Protein AF-A0A6V7UAI2-F1 (afdb_monomer)

Mean predicted aligned error: 10.33 Å

pLDDT: mean 70.67, std 8.88, range [49.19, 82.88]

Structure (mmCIF, N/CA/C/O backbone):
data_AF-A0A6V7UAI2-F1
#
_entry.id   AF-A0A6V7UAI2-F1
#
loop_
_atom_site.group_PDB
_atom_site.id
_atom_site.type_symbol
_atom_site.label_atom_id
_atom_site.label_alt_id
_atom_site.label_comp_id
_atom_site.label_asym_id
_atom_site.label_entity_id
_atom_site.label_seq_id
_atom_site.pdbx_PDB_ins_code
_atom_site.Cartn_x
_atom_site.Cartn_y
_atom_site.Cartn_z
_atom_site.occupancy
_atom_site.B_iso_or_equiv
_atom_site.auth_seq_id
_atom_site.auth_comp_id
_atom_site.auth_asym_id
_atom_site.auth_atom_id
_atom_site.pdbx_PDB_model_num
ATOM 1 N N . MET A 1 1 ? -22.858 -10.713 22.907 1.00 49.19 1 MET A N 1
ATOM 2 C CA . MET A 1 1 ? -22.375 -11.726 21.933 1.00 49.19 1 MET A CA 1
ATOM 3 C C . MET A 1 1 ? -22.442 -11.211 20.490 1.00 49.19 1 MET A C 1
ATOM 5 O O . MET A 1 1 ? -21.427 -11.269 19.810 1.00 49.19 1 MET A O 1
ATOM 9 N N . ALA A 1 2 ? -23.554 -10.593 20.059 1.00 53.22 2 ALA A N 1
ATOM 10 C CA . ALA A 1 2 ? -23.655 -9.894 18.764 1.00 53.22 2 ALA A CA 1
ATOM 11 C C . ALA A 1 2 ? -22.595 -8.783 18.570 1.00 53.22 2 ALA A C 1
ATOM 13 O O . ALA A 1 2 ? -21.979 -8.680 17.514 1.00 53.22 2 ALA A O 1
ATOM 14 N N . THR A 1 3 ? -22.296 -8.021 19.624 1.00 53.81 3 THR A N 1
ATOM 15 C CA . THR A 1 3 ? -21.281 -6.950 19.642 1.00 53.81 3 THR A CA 1
ATOM 16 C C . THR A 1 3 ? -19.843 -7.432 19.401 1.00 53.81 3 THR A C 1
ATOM 18 O O . THR A 1 3 ? -19.062 -6.736 18.757 1.00 53.81 3 THR A O 1
ATOM 21 N N . VAL A 1 4 ? -19.491 -8.647 19.839 1.00 56.38 4 VAL A N 1
ATOM 22 C CA . VAL A 1 4 ? -18.159 -9.241 19.599 1.00 56.38 4 VAL A CA 1
ATOM 23 C C . VAL A 1 4 ? -18.008 -9.653 18.134 1.00 56.38 4 VAL A C 1
ATOM 25 O O . VAL A 1 4 ? -16.941 -9.478 17.552 1.00 56.38 4 VAL A O 1
ATOM 28 N N . ASN A 1 5 ? -19.090 -10.135 17.520 1.00 61.19 5 ASN A N 1
ATOM 29 C CA . ASN A 1 5 ? -19.111 -10.536 16.116 1.00 61.19 5 ASN A CA 1
ATOM 30 C C . ASN A 1 5 ? -18.989 -9.330 15.168 1.00 61.19 5 ASN A C 1
ATOM 32 O O . ASN A 1 5 ? -18.272 -9.400 14.175 1.00 61.19 5 ASN A O 1
ATOM 36 N N . VAL A 1 6 ? -19.611 -8.195 15.513 1.00 58.97 6 VAL A N 1
ATOM 37 C CA . VAL A 1 6 ? -19.483 -6.937 14.754 1.00 58.97 6 VAL A CA 1
ATOM 38 C C . VAL A 1 6 ? -18.049 -6.403 14.799 1.00 58.97 6 VAL A C 1
ATOM 40 O O . VAL A 1 6 ? -17.487 -6.083 13.755 1.00 58.97 6 VAL A O 1
ATOM 43 N N . ALA A 1 7 ? -17.413 -6.372 15.976 1.00 57.25 7 ALA A N 1
ATOM 44 C CA . ALA A 1 7 ? -16.014 -5.955 16.088 1.00 57.25 7 ALA A CA 1
ATOM 45 C C . ALA A 1 7 ? -15.070 -6.876 15.293 1.00 57.25 7 ALA A C 1
ATOM 47 O O . ALA A 1 7 ? -14.131 -6.399 14.659 1.00 57.25 7 ALA A O 1
ATOM 48 N N . LYS A 1 8 ? -15.336 -8.190 15.285 1.00 60.91 8 LYS A N 1
ATOM 49 C CA . LYS A 1 8 ? -14.559 -9.180 14.524 1.00 60.91 8 LYS A CA 1
ATOM 50 C C . LYS A 1 8 ? -14.698 -8.969 13.009 1.00 60.91 8 LYS A C 1
ATOM 52 O O . LYS A 1 8 ? -13.678 -8.844 12.336 1.00 60.91 8 LYS A O 1
ATOM 57 N N . ASN A 1 9 ? -15.927 -8.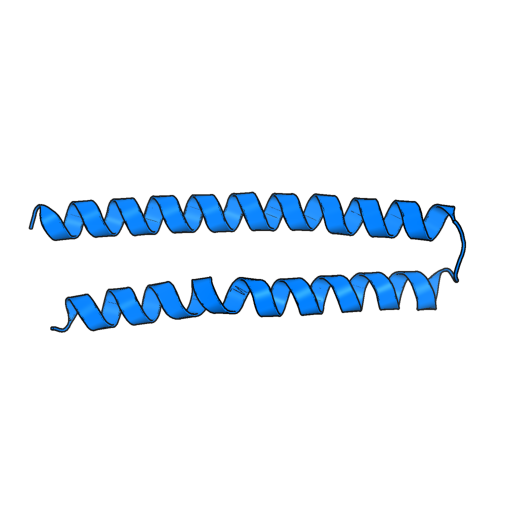782 12.521 1.00 63.50 9 ASN A N 1
ATOM 58 C CA . ASN A 1 9 ? -16.230 -8.489 11.114 1.00 63.50 9 ASN A CA 1
ATOM 59 C C . ASN A 1 9 ? -15.708 -7.122 10.644 1.00 63.50 9 ASN A C 1
ATOM 61 O O . ASN A 1 9 ? -15.423 -6.952 9.464 1.00 63.50 9 ASN A O 1
ATOM 65 N N . MET A 1 10 ? -15.568 -6.137 11.537 1.00 59.91 10 MET A N 1
ATOM 66 C CA . MET A 1 10 ? -14.955 -4.841 11.208 1.00 59.91 10 MET A CA 1
ATOM 67 C C . MET A 1 10 ? -13.417 -4.886 11.222 1.00 59.91 10 MET A C 1
ATOM 69 O O . MET A 1 10 ? -12.780 -4.126 10.498 1.00 59.91 10 MET A O 1
ATOM 73 N N . LEU A 1 11 ? -12.801 -5.772 12.014 1.00 62.72 11 LEU A N 1
ATOM 74 C CA . LEU A 1 11 ? -11.340 -5.906 12.121 1.00 62.72 11 LEU A CA 1
ATOM 75 C C . LEU A 1 11 ? -10.729 -6.826 11.056 1.00 62.72 11 LEU A C 1
ATOM 77 O O . LEU A 1 11 ? -9.589 -6.614 10.645 1.00 62.72 11 LEU A O 1
ATOM 81 N N . GLU A 1 12 ? -11.454 -7.843 10.599 1.00 67.25 12 GLU A N 1
ATOM 82 C CA . GLU A 1 12 ? -11.026 -8.728 9.506 1.00 67.25 12 GLU A CA 1
ATOM 83 C C . GLU A 1 12 ? -10.654 -7.997 8.201 1.00 67.25 12 GLU A C 1
ATOM 85 O O . GLU A 1 12 ? -9.561 -8.256 7.683 1.00 67.25 12 GLU A O 1
ATOM 90 N N . PRO A 1 13 ? -11.449 -7.038 7.684 1.00 63.56 13 PRO A N 1
ATOM 91 C CA . PRO A 1 13 ? -11.069 -6.285 6.492 1.00 63.56 13 PRO A CA 1
ATOM 92 C C . PRO A 1 13 ? -9.809 -5.436 6.716 1.00 63.56 13 PRO A C 1
ATOM 94 O O . PRO A 1 13 ? -8.948 -5.393 5.835 1.00 63.56 13 PRO A O 1
ATOM 97 N N . VAL A 1 14 ? -9.625 -4.864 7.913 1.00 63.75 14 VAL A N 1
ATOM 98 C CA . VAL A 1 14 ? -8.411 -4.108 8.284 1.00 63.75 14 VAL A CA 1
ATOM 99 C C . VAL A 1 14 ? -7.170 -5.009 8.320 1.00 63.75 14 VAL A C 1
ATOM 101 O O . VAL A 1 14 ? -6.100 -4.603 7.876 1.00 63.75 14 VAL A O 1
ATOM 104 N N . LYS A 1 15 ? -7.305 -6.265 8.761 1.00 65.69 15 LYS A N 1
ATOM 105 C CA . LYS A 1 15 ? -6.207 -7.251 8.744 1.00 65.69 15 LYS A CA 1
ATOM 106 C C . LYS A 1 15 ? -5.845 -7.742 7.341 1.00 65.69 15 LYS A C 1
ATOM 108 O O . LYS A 1 15 ? -4.728 -8.204 7.133 1.00 65.69 15 LYS A O 1
ATOM 113 N N . SER A 1 16 ? -6.774 -7.664 6.387 1.00 68.19 16 SER A N 1
ATOM 114 C CA . SER A 1 16 ? -6.566 -8.111 4.999 1.00 68.19 16 SER A CA 1
ATOM 115 C C . SER A 1 16 ? -5.925 -7.047 4.093 1.00 68.19 16 SER A C 1
ATOM 117 O O . SER A 1 16 ? -5.278 -7.374 3.098 1.00 68.19 16 SER A O 1
ATOM 119 N N . LEU A 1 17 ? -6.053 -5.774 4.469 1.00 69.94 17 LEU A N 1
ATOM 120 C CA . LEU A 1 17 ? -5.519 -4.586 3.794 1.00 69.94 17 LEU A CA 1
ATOM 121 C C . LEU A 1 17 ? -3.999 -4.634 3.482 1.00 69.94 17 LEU A C 1
ATOM 123 O O . LEU A 1 17 ? -3.632 -4.298 2.352 1.00 69.94 17 LEU A O 1
ATOM 127 N N . PRO A 1 18 ? -3.116 -5.127 4.379 1.00 72.31 18 PRO A N 1
ATOM 128 C CA . PRO A 1 18 ? -1.693 -5.327 4.084 1.00 72.31 18 PRO A CA 1
ATOM 129 C C . PRO A 1 18 ? -1.442 -6.232 2.868 1.00 72.31 18 PRO A C 1
ATOM 131 O O . PRO A 1 18 ? -0.582 -5.947 2.038 1.00 72.31 18 PRO A O 1
ATOM 134 N N . LYS A 1 19 ? -2.236 -7.300 2.709 1.00 78.19 19 LYS A N 1
ATOM 135 C CA . LYS A 1 19 ? -2.079 -8.273 1.616 1.00 78.19 19 LYS A CA 1
ATOM 136 C C . LYS A 1 19 ? -2.394 -7.655 0.251 1.00 78.19 19 LYS A C 1
ATOM 138 O O . LYS A 1 19 ? -1.714 -7.943 -0.735 1.00 78.19 19 LYS A O 1
ATOM 143 N N . TYR A 1 20 ? -3.413 -6.796 0.186 1.00 75.38 20 TYR A N 1
ATOM 144 C CA . TYR A 1 20 ? -3.729 -6.031 -1.025 1.00 75.38 20 TYR A CA 1
ATOM 145 C C . TYR A 1 20 ? -2.633 -5.017 -1.348 1.00 75.38 20 TYR A C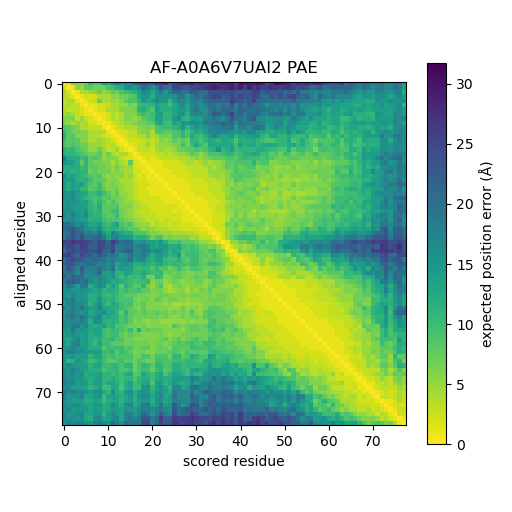 1
ATOM 147 O O . TYR A 1 20 ? -2.270 -4.853 -2.514 1.00 75.38 20 TYR A O 1
ATOM 155 N N . PHE A 1 21 ? -2.067 -4.389 -0.318 1.00 74.88 21 PHE A N 1
ATOM 156 C CA . PHE A 1 21 ? -0.993 -3.420 -0.467 1.00 74.88 21 PHE A CA 1
ATOM 157 C C . PHE A 1 21 ? 0.302 -4.046 -1.012 1.00 74.88 21 PHE A C 1
ATOM 159 O O . PHE A 1 21 ? 0.909 -3.511 -1.940 1.00 74.88 21 PHE A O 1
ATOM 166 N N . ASP A 1 22 ? 0.681 -5.231 -0.531 1.00 78.88 22 ASP A N 1
ATOM 167 C CA . ASP A 1 22 ? 1.832 -5.970 -1.063 1.00 78.88 22 ASP A CA 1
ATOM 168 C C . ASP A 1 22 ? 1.635 -6.399 -2.522 1.00 78.88 22 ASP A C 1
ATOM 170 O O . ASP A 1 22 ? 2.560 -6.313 -3.336 1.00 78.88 22 ASP A O 1
ATOM 174 N N . LYS A 1 23 ? 0.416 -6.818 -2.886 1.00 82.12 23 LYS A N 1
ATOM 175 C CA . LYS A 1 23 ? 0.074 -7.132 -4.281 1.00 82.12 23 LYS A CA 1
ATOM 176 C C . LYS A 1 23 ? 0.175 -5.889 -5.170 1.00 82.12 23 LYS A C 1
ATOM 178 O O . LYS A 1 23 ? 0.722 -5.971 -6.268 1.00 82.12 23 LYS A O 1
ATOM 183 N N . PHE A 1 24 ? -0.294 -4.741 -4.685 1.00 80.56 24 PHE A N 1
ATOM 184 C CA . PHE A 1 24 ? -0.170 -3.463 -5.384 1.00 80.56 24 PHE A CA 1
ATOM 185 C C . PHE A 1 24 ? 1.296 -3.080 -5.625 1.00 80.56 24 PHE A C 1
ATOM 187 O O . PHE A 1 24 ? 1.653 -2.788 -6.764 1.00 80.56 24 PHE A O 1
ATOM 194 N N . LYS A 1 25 ? 2.171 -3.167 -4.610 1.00 77.50 25 LYS A N 1
ATOM 195 C CA . LYS A 1 25 ? 3.612 -2.890 -4.776 1.00 77.50 25 LYS A CA 1
ATOM 196 C C . LYS A 1 25 ? 4.244 -3.745 -5.870 1.00 77.50 25 LYS A C 1
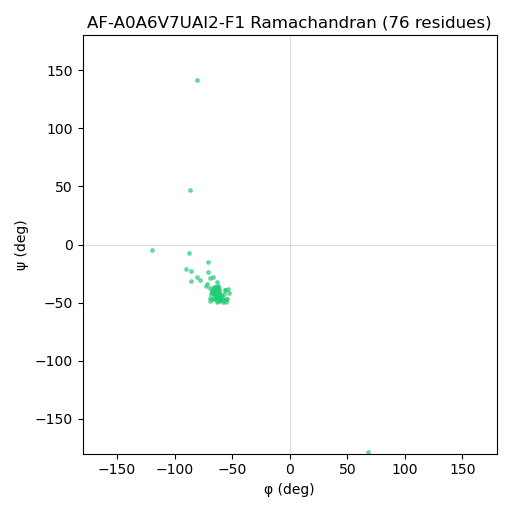ATOM 198 O O . LYS A 1 25 ? 4.966 -3.219 -6.712 1.00 77.50 25 LYS A O 1
ATOM 203 N N . LYS A 1 26 ? 3.960 -5.053 -5.870 1.00 81.25 26 LYS A N 1
ATOM 204 C CA . LYS A 1 26 ? 4.467 -5.981 -6.892 1.00 81.25 26 LYS A CA 1
ATOM 205 C C . LYS A 1 26 ? 3.987 -5.599 -8.290 1.00 81.25 26 LYS A C 1
ATOM 207 O O . LYS A 1 26 ? 4.799 -5.569 -9.207 1.00 81.25 26 LYS A O 1
ATOM 212 N N . ASN A 1 27 ? 2.709 -5.250 -8.440 1.00 82.06 27 ASN A N 1
ATOM 213 C CA . ASN A 1 27 ? 2.151 -4.826 -9.724 1.00 82.06 27 ASN A CA 1
ATOM 214 C C . ASN A 1 27 ? 2.758 -3.508 -10.222 1.00 82.06 27 ASN A C 1
ATOM 216 O O . ASN A 1 27 ? 3.056 -3.396 -11.405 1.00 82.06 27 ASN A O 1
ATOM 220 N N . VAL A 1 28 ? 2.966 -2.529 -9.336 1.00 79.50 28 VAL A N 1
ATOM 221 C CA . VAL A 1 28 ? 3.609 -1.252 -9.685 1.00 79.50 28 VAL A CA 1
ATOM 222 C C . VAL A 1 28 ? 5.050 -1.478 -10.131 1.00 79.50 28 VAL A C 1
ATOM 224 O O . VAL A 1 28 ? 5.440 -0.978 -11.183 1.00 79.50 28 VAL A O 1
ATOM 227 N N . PHE A 1 29 ? 5.825 -2.265 -9.378 1.00 75.94 29 PHE A N 1
ATOM 228 C CA . PHE A 1 29 ? 7.187 -2.619 -9.775 1.00 75.94 29 PHE A CA 1
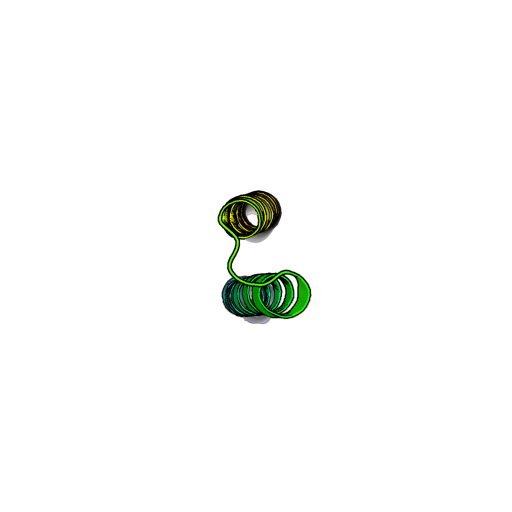ATOM 229 C C . PHE A 1 29 ? 7.209 -3.322 -11.128 1.00 75.94 29 PHE A C 1
ATOM 231 O O . PHE A 1 29 ? 7.956 -2.911 -12.008 1.00 75.94 29 PHE A O 1
ATOM 238 N N . TYR A 1 30 ? 6.359 -4.334 -11.307 1.00 80.69 30 TYR A N 1
ATOM 239 C CA . TYR A 1 30 ? 6.285 -5.085 -12.554 1.00 80.69 30 TYR A CA 1
ATOM 240 C C . TYR A 1 30 ? 5.922 -4.185 -13.738 1.00 80.69 30 TYR A C 1
ATOM 242 O O . TYR A 1 30 ? 6.620 -4.206 -14.741 1.00 80.69 30 TYR A O 1
ATOM 250 N N . TYR A 1 31 ? 4.895 -3.340 -13.604 1.00 82.00 31 TYR A N 1
ATOM 251 C CA . TYR A 1 31 ? 4.479 -2.413 -14.657 1.00 82.00 31 TYR A CA 1
ATOM 252 C C . TYR A 1 31 ? 5.589 -1.427 -15.038 1.00 82.00 31 TYR A C 1
ATOM 254 O O . TYR A 1 31 ? 5.820 -1.187 -16.219 1.00 82.00 31 TYR A O 1
ATOM 262 N N . ILE A 1 32 ? 6.295 -0.864 -14.053 1.00 76.94 32 ILE A N 1
ATOM 263 C CA . ILE A 1 32 ? 7.380 0.089 -14.315 1.00 76.94 32 ILE A CA 1
ATOM 264 C C . ILE A 1 32 ? 8.569 -0.613 -14.981 1.00 76.94 32 ILE A C 1
ATOM 266 O O . ILE A 1 32 ? 9.122 -0.082 -15.946 1.00 76.94 32 ILE A O 1
ATOM 270 N N . SER A 1 33 ? 8.933 -1.807 -14.505 1.00 73.62 33 SER A N 1
ATOM 271 C CA . SER A 1 33 ? 9.985 -2.629 -15.109 1.00 73.62 33 SER A CA 1
ATOM 272 C C . SER A 1 33 ? 9.639 -3.060 -16.537 1.00 73.62 33 SER A C 1
ATOM 274 O O . SER A 1 33 ? 10.504 -2.988 -17.404 1.00 73.62 33 SER A O 1
ATOM 276 N N . ASP A 1 34 ? 8.388 -3.449 -16.795 1.00 80.06 34 ASP A N 1
ATOM 277 C CA . ASP A 1 34 ? 7.892 -3.887 -18.106 1.00 80.06 34 ASP A CA 1
ATOM 278 C C . ASP A 1 34 ? 7.815 -2.728 -19.113 1.00 80.06 34 ASP A C 1
ATOM 280 O O . ASP A 1 34 ? 8.344 -2.815 -20.219 1.00 80.06 34 ASP A O 1
ATOM 284 N N . LYS A 1 35 ? 7.217 -1.594 -18.724 1.00 76.25 35 LYS A N 1
ATOM 285 C CA . LYS A 1 35 ? 6.974 -0.464 -19.636 1.00 76.25 35 LYS A CA 1
ATOM 286 C C . LYS A 1 35 ? 8.191 0.400 -19.912 1.00 76.25 35 LYS A C 1
ATOM 288 O O . LYS A 1 35 ? 8.270 1.007 -20.979 1.00 76.25 35 LYS A O 1
ATOM 293 N N . HIS A 1 36 ? 9.108 0.513 -18.957 1.00 73.88 36 HIS A N 1
ATOM 294 C CA . HIS A 1 36 ? 10.210 1.470 -19.052 1.00 73.88 36 HIS A CA 1
ATOM 295 C C . HIS A 1 36 ? 11.598 0.814 -19.023 1.00 73.88 36 HIS A C 1
ATOM 297 O O . HIS A 1 36 ? 12.604 1.508 -19.223 1.00 73.88 36 HIS A O 1
ATOM 303 N N . GLY A 1 37 ? 11.668 -0.506 -18.819 1.00 69.12 37 GLY A N 1
ATOM 304 C CA . GLY A 1 37 ? 12.916 -1.240 -18.647 1.00 69.12 37 GLY A CA 1
ATOM 305 C C . GLY A 1 37 ? 13.637 -0.882 -17.345 1.00 69.12 37 GLY A C 1
ATOM 306 O O . GLY A 1 37 ? 13.200 -0.047 -16.546 1.00 69.12 37 GLY A O 1
ATOM 307 N N . ASP A 1 38 ? 14.798 -1.493 -17.136 1.00 66.56 38 ASP A N 1
ATOM 308 C CA . ASP A 1 38 ? 15.523 -1.452 -15.865 1.00 66.56 38 ASP A CA 1
ATOM 309 C C . ASP A 1 38 ? 16.457 -0.231 -15.714 1.00 66.56 38 ASP A C 1
ATOM 311 O O . ASP A 1 38 ? 17.631 -0.342 -15.359 1.00 66.56 38 ASP A O 1
ATOM 315 N N . ARG A 1 39 ? 15.962 0.972 -16.034 1.00 71.06 39 ARG A N 1
ATOM 316 C CA . ARG A 1 39 ? 16.753 2.206 -15.884 1.00 71.06 39 ARG A CA 1
ATOM 317 C C . ARG A 1 39 ? 16.745 2.678 -14.430 1.00 71.06 39 ARG A C 1
ATOM 319 O O . ARG A 1 39 ? 15.705 2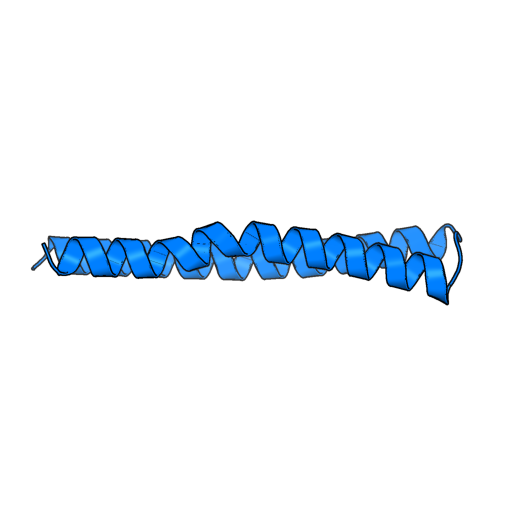.688 -13.775 1.00 71.06 39 ARG A O 1
ATOM 326 N N . TRP A 1 40 ? 17.883 3.179 -13.950 1.00 62.28 40 TRP A N 1
ATOM 327 C CA . TRP A 1 40 ? 18.046 3.709 -12.587 1.00 62.28 40 TRP A CA 1
ATOM 328 C C . TRP A 1 40 ? 17.011 4.796 -12.222 1.00 62.28 40 TRP A C 1
ATOM 330 O O . TRP A 1 40 ? 16.447 4.776 -11.129 1.00 62.28 40 TRP A O 1
ATOM 340 N N . ALA A 1 41 ? 16.666 5.678 -13.169 1.00 62.03 41 ALA A N 1
ATOM 341 C CA . ALA A 1 41 ? 15.608 6.678 -12.991 1.00 62.03 41 ALA A CA 1
ATOM 342 C C . ALA A 1 41 ? 14.216 6.051 -12.754 1.00 62.03 41 ALA A C 1
ATOM 344 O O . ALA A 1 41 ? 13.454 6.541 -11.923 1.00 62.03 41 ALA A O 1
ATOM 345 N N . ASN A 1 42 ? 13.909 4.923 -13.405 1.00 69.94 42 ASN A N 1
ATOM 346 C CA . ASN A 1 42 ? 12.642 4.207 -13.228 1.00 69.94 42 ASN A CA 1
ATOM 347 C C . ASN A 1 42 ? 12.579 3.506 -11.871 1.00 69.94 42 ASN A C 1
ATOM 349 O O . ASN A 1 42 ? 11.515 3.447 -11.263 1.00 69.94 42 ASN A O 1
ATOM 353 N N . ARG A 1 43 ? 13.719 3.017 -11.362 1.00 70.69 43 ARG A N 1
ATOM 354 C CA . ARG A 1 43 ? 13.799 2.455 -10.006 1.00 70.69 43 ARG A CA 1
ATOM 355 C C . ARG A 1 43 ? 13.530 3.524 -8.947 1.00 70.69 43 ARG A C 1
ATOM 357 O O . ARG A 1 43 ? 12.765 3.262 -8.023 1.00 70.69 43 ARG A O 1
ATOM 364 N N . ASN A 1 44 ? 14.084 4.728 -9.109 1.00 78.12 44 ASN A N 1
ATOM 365 C CA . ASN A 1 44 ? 13.784 5.860 -8.223 1.00 78.12 44 ASN A CA 1
ATOM 366 C C . ASN A 1 44 ? 12.315 6.300 -8.323 1.00 78.12 44 ASN A C 1
ATOM 368 O O . ASN A 1 44 ? 11.680 6.548 -7.300 1.00 78.12 44 ASN A O 1
ATOM 372 N N . MET A 1 45 ? 11.740 6.323 -9.529 1.00 70.50 45 MET A N 1
ATOM 373 C CA . MET A 1 45 ? 10.321 6.632 -9.732 1.00 70.50 45 MET A CA 1
ATOM 374 C C . MET A 1 45 ? 9.394 5.558 -9.127 1.00 70.50 45 MET A C 1
ATOM 376 O O . MET A 1 45 ? 8.404 5.900 -8.483 1.00 70.50 45 MET A O 1
ATOM 380 N N . ALA A 1 46 ? 9.739 4.269 -9.239 1.00 80.38 46 ALA A N 1
ATOM 381 C CA . ALA A 1 46 ? 9.020 3.169 -8.589 1.00 80.38 46 ALA A CA 1
ATOM 382 C C . ALA A 1 46 ? 9.086 3.262 -7.060 1.00 80.38 46 ALA A C 1
ATOM 384 O O . ALA A 1 46 ? 8.060 3.131 -6.390 1.00 80.38 46 ALA A O 1
ATOM 385 N N . TRP A 1 47 ? 10.269 3.546 -6.509 1.00 79.88 47 TRP A N 1
ATOM 386 C CA . TRP A 1 47 ? 10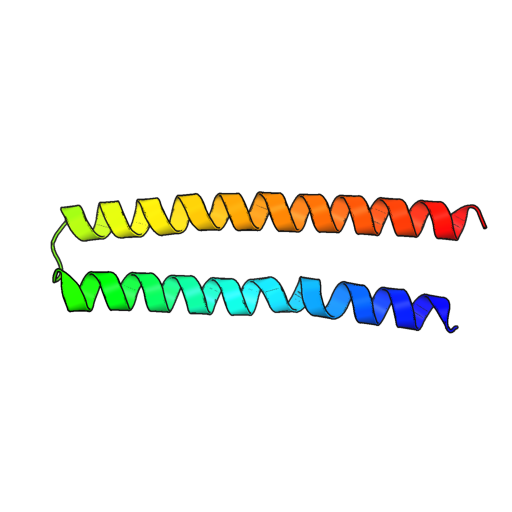.446 3.791 -5.078 1.00 79.88 47 TRP A CA 1
ATOM 387 C C . TRP A 1 47 ? 9.610 4.972 -4.588 1.00 79.88 47 TRP A C 1
ATOM 389 O O . TRP A 1 47 ? 8.955 4.847 -3.555 1.00 79.88 47 TRP A O 1
ATOM 399 N N . PHE A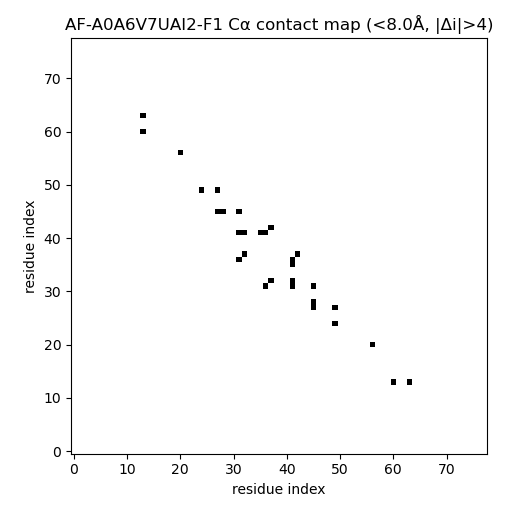 1 48 ? 9.570 6.081 -5.336 1.00 80.19 48 PHE A N 1
ATOM 400 C CA . PHE A 1 48 ? 8.746 7.242 -4.996 1.00 80.19 48 PHE A CA 1
ATOM 401 C C . PHE A 1 48 ? 7.256 6.885 -4.961 1.00 80.19 48 PHE A C 1
ATOM 403 O O . PHE A 1 48 ? 6.591 7.140 -3.960 1.00 80.19 48 PHE A O 1
ATOM 410 N N . ILE A 1 49 ? 6.745 6.208 -5.997 1.00 80.31 49 ILE A N 1
ATOM 411 C CA . ILE A 1 49 ? 5.344 5.760 -6.051 1.00 80.31 49 ILE A CA 1
ATOM 412 C C . ILE A 1 49 ? 5.031 4.844 -4.861 1.00 80.31 49 ILE A C 1
ATOM 414 O O . ILE A 1 49 ? 4.037 5.038 -4.162 1.00 80.31 49 ILE A O 1
ATOM 418 N N . ILE A 1 50 ? 5.894 3.873 -4.572 1.00 80.94 50 ILE A N 1
ATOM 419 C CA . ILE A 1 50 ? 5.696 2.945 -3.454 1.00 80.94 50 ILE A CA 1
ATOM 420 C C . ILE A 1 50 ? 5.732 3.668 -2.109 1.00 80.94 50 ILE A C 1
ATOM 422 O O . ILE A 1 50 ? 4.916 3.358 -1.239 1.00 80.94 50 ILE A O 1
ATOM 426 N N . ALA A 1 51 ? 6.630 4.636 -1.933 1.00 81.62 51 ALA A N 1
ATOM 427 C CA . ALA A 1 51 ? 6.710 5.447 -0.727 1.00 81.62 51 ALA A CA 1
ATOM 428 C C . ALA A 1 51 ? 5.428 6.268 -0.530 1.00 81.62 51 ALA A C 1
ATOM 430 O O . ALA A 1 51 ? 4.810 6.178 0.529 1.00 81.62 51 ALA A O 1
ATOM 431 N N . THR A 1 52 ? 4.961 6.983 -1.560 1.00 82.88 52 THR A N 1
ATOM 432 C CA . THR A 1 52 ? 3.714 7.763 -1.505 1.00 82.88 52 THR A CA 1
ATOM 433 C C . THR A 1 52 ? 2.522 6.886 -1.132 1.00 82.88 52 THR A C 1
ATOM 435 O O . THR A 1 52 ? 1.772 7.213 -0.212 1.00 82.88 52 THR A O 1
ATOM 438 N N . TRP A 1 53 ? 2.368 5.735 -1.786 1.00 76.06 53 TRP A N 1
ATOM 439 C CA . TRP A 1 53 ? 1.262 4.821 -1.508 1.00 76.06 53 TRP A CA 1
ATOM 440 C C . TRP A 1 53 ? 1.376 4.142 -0.137 1.00 76.06 53 TRP A C 1
ATOM 442 O O . TRP A 1 53 ? 0.354 3.867 0.490 1.00 76.06 53 TRP A O 1
ATOM 452 N N . THR A 1 54 ? 2.594 3.937 0.375 1.00 81.06 54 THR A N 1
ATOM 453 C CA . THR A 1 54 ? 2.819 3.431 1.743 1.00 81.06 54 THR A CA 1
ATOM 454 C C . THR A 1 54 ? 2.378 4.461 2.774 1.00 81.06 54 THR A C 1
ATOM 456 O O . THR A 1 54 ? 1.712 4.107 3.745 1.00 81.06 54 THR A O 1
ATOM 459 N N . THR A 1 55 ? 2.664 5.739 2.536 1.00 81.62 55 THR A N 1
ATOM 460 C CA . THR A 1 55 ? 2.193 6.835 3.387 1.00 81.62 55 THR A CA 1
ATOM 461 C C . THR A 1 55 ? 0.670 6.942 3.373 1.00 81.62 55 THR A C 1
ATOM 463 O O . THR A 1 55 ? 0.057 7.044 4.43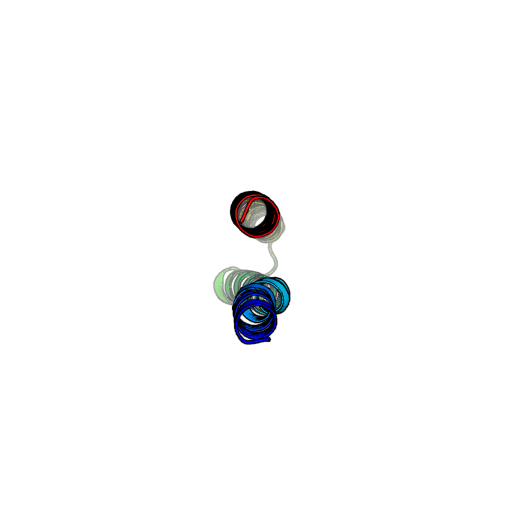4 1.00 81.62 55 THR A O 1
ATOM 466 N N . VAL A 1 56 ? 0.031 6.854 2.200 1.00 78.00 56 VAL A N 1
ATOM 467 C CA . VAL A 1 56 ? -1.440 6.849 2.094 1.00 78.00 56 VAL A CA 1
ATOM 468 C C . VAL A 1 56 ? -2.035 5.673 2.868 1.00 78.00 56 VAL A C 1
ATOM 470 O O . VAL A 1 56 ? -2.951 5.871 3.666 1.00 78.00 56 VAL A O 1
ATOM 473 N N . TYR A 1 57 ? -1.481 4.470 2.693 1.00 78.25 57 TYR A N 1
ATOM 474 C CA . TYR A 1 57 ? -1.887 3.288 3.450 1.00 78.25 57 TYR A CA 1
ATOM 475 C C . TYR A 1 57 ? -1.781 3.520 4.961 1.00 78.25 57 TYR A C 1
ATOM 477 O O . TYR A 1 57 ? -2.751 3.291 5.679 1.00 78.25 57 TYR A O 1
ATOM 485 N N . PHE A 1 58 ? -0.645 4.034 5.433 1.00 77.88 58 PHE A N 1
ATOM 486 C CA . PHE A 1 58 ? -0.414 4.302 6.850 1.00 77.88 58 PHE A CA 1
ATOM 487 C C . PHE A 1 58 ? -1.406 5.327 7.418 1.00 77.88 58 PHE A C 1
ATOM 489 O O . PHE A 1 58 ? -1.938 5.161 8.514 1.00 77.88 58 PHE A O 1
ATOM 496 N N . VAL A 1 59 ? -1.725 6.382 6.666 1.00 77.56 59 VAL A N 1
ATOM 497 C CA . VAL A 1 59 ? -2.721 7.381 7.086 1.00 77.56 59 VAL A CA 1
ATOM 498 C C . VAL A 1 59 ? -4.122 6.771 7.160 1.00 77.56 59 VAL A C 1
ATOM 500 O O . VAL A 1 59 ? -4.876 7.060 8.091 1.00 77.56 59 VAL A O 1
ATOM 503 N N . VAL A 1 60 ? -4.489 5.919 6.204 1.00 74.81 60 VAL A N 1
ATOM 504 C CA . VAL A 1 60 ? -5.793 5.248 6.198 1.00 74.81 60 VAL A CA 1
ATOM 505 C C . VAL A 1 60 ? -5.886 4.228 7.332 1.00 74.81 60 VAL A C 1
ATOM 507 O O . VAL A 1 60 ? -6.871 4.249 8.068 1.00 74.81 60 VAL A O 1
ATOM 510 N N . SER A 1 61 ? -4.862 3.394 7.536 1.00 71.19 61 SER A N 1
ATOM 511 C CA . SER A 1 61 ? -4.841 2.393 8.606 1.00 71.19 61 SER A CA 1
ATOM 512 C C . SER A 1 61 ? -4.895 3.052 9.983 1.00 71.19 61 SER A C 1
ATOM 514 O O . SER A 1 61 ? -5.735 2.684 10.797 1.00 71.19 61 SER A O 1
ATOM 516 N N . THR A 1 62 ? -4.105 4.104 10.218 1.00 75.75 62 THR A N 1
ATOM 517 C CA . THR A 1 62 ? -4.119 4.844 11.492 1.00 75.75 62 THR A CA 1
ATOM 518 C C . THR A 1 62 ? -5.444 5.566 11.736 1.00 75.75 62 THR A C 1
ATOM 520 O O . THR A 1 62 ? -5.924 5.604 12.871 1.00 75.75 62 THR A O 1
ATOM 523 N N . LYS A 1 63 ? -6.089 6.117 10.697 1.00 75.62 63 LYS A N 1
ATOM 524 C CA . LYS A 1 63 ? -7.448 6.674 10.819 1.00 75.62 63 LYS A CA 1
ATOM 525 C C . LYS A 1 63 ? -8.478 5.586 11.133 1.00 75.62 63 LYS A C 1
ATOM 527 O O . LYS A 1 63 ? -9.331 5.806 11.992 1.00 75.62 63 LYS A O 1
ATOM 532 N N . MET A 1 64 ? -8.402 4.422 10.485 1.00 70.12 64 MET A N 1
ATOM 533 C CA . MET A 1 64 ? -9.296 3.293 10.770 1.00 70.12 64 MET A CA 1
ATOM 534 C C . MET A 1 64 ? -9.091 2.743 12.186 1.00 70.12 64 MET A C 1
ATOM 536 O O . MET A 1 64 ? -10.073 2.515 12.886 1.00 70.12 64 MET A O 1
ATOM 540 N N . GLU A 1 65 ? -7.848 2.613 12.651 1.00 70.69 65 GLU A N 1
ATOM 541 C CA . GLU A 1 65 ? -7.527 2.189 14.019 1.00 70.69 65 GLU A CA 1
ATOM 542 C C . GLU A 1 65 ? -8.053 3.175 15.063 1.00 70.69 65 GLU A C 1
ATOM 544 O O . GLU A 1 65 ? -8.681 2.761 16.037 1.00 70.69 65 GLU A O 1
ATOM 549 N N . LYS A 1 66 ? -7.879 4.486 14.845 1.00 74.00 66 LYS A N 1
ATOM 550 C CA . LYS A 1 66 ? -8.438 5.523 15.729 1.00 74.00 66 LYS A CA 1
ATOM 551 C C . LYS A 1 66 ? -9.964 5.470 15.780 1.00 74.00 66 LYS A C 1
ATOM 553 O O . LYS A 1 66 ? -10.538 5.606 16.860 1.00 74.00 66 LYS A O 1
ATOM 558 N N . ASN A 1 67 ? -10.623 5.233 14.646 1.00 64.56 67 ASN A N 1
ATOM 559 C CA . ASN A 1 67 ? -12.075 5.067 14.601 1.00 64.56 67 ASN A CA 1
ATOM 560 C C . ASN A 1 67 ? -12.530 3.779 15.300 1.00 64.56 67 ASN A C 1
ATOM 562 O O . ASN A 1 67 ? -13.496 3.818 16.056 1.00 64.56 67 ASN A O 1
ATOM 566 N N . ALA A 1 68 ? -11.810 2.668 15.131 1.00 66.88 68 ALA A N 1
ATOM 567 C CA . ALA A 1 68 ? -12.094 1.412 15.820 1.00 66.88 68 ALA A CA 1
ATOM 568 C C . ALA A 1 68 ? -11.904 1.529 17.345 1.00 66.88 68 ALA A C 1
ATOM 570 O O . ALA A 1 68 ? -12.736 1.044 18.113 1.00 66.88 68 ALA A O 1
ATOM 571 N N . LEU A 1 69 ? -10.853 2.224 17.797 1.00 69.00 69 LEU A N 1
ATOM 572 C CA . LEU A 1 69 ? -10.625 2.559 19.207 1.00 69.00 69 LEU A CA 1
ATOM 573 C C . LEU A 1 69 ? -11.751 3.430 19.764 1.00 69.00 69 LEU A C 1
ATOM 575 O O . LEU A 1 69 ? -12.264 3.144 20.844 1.00 69.00 69 LEU A O 1
ATOM 579 N N . ARG A 1 70 ? -12.176 4.454 19.017 1.00 68.62 70 ARG A N 1
ATOM 580 C CA . ARG A 1 70 ? -13.281 5.330 19.417 1.00 68.62 70 ARG A CA 1
ATOM 581 C C . ARG A 1 70 ? -14.595 4.557 19.529 1.00 68.62 70 ARG A C 1
ATOM 583 O O . ARG A 1 70 ? -15.290 4.709 20.528 1.00 68.62 70 ARG A O 1
ATOM 590 N N . LEU A 1 71 ? -14.888 3.668 18.577 1.00 67.62 71 LEU A N 1
ATOM 591 C CA . LEU A 1 71 ? -16.034 2.756 18.649 1.00 67.62 71 LEU A CA 1
ATOM 592 C C . LEU A 1 71 ? -15.957 1.858 19.895 1.00 67.62 71 LEU A C 1
ATOM 594 O O . LEU A 1 71 ? -16.937 1.730 20.620 1.00 67.62 71 LEU A O 1
ATOM 598 N N . LYS A 1 72 ? -14.783 1.280 20.189 1.00 61.75 72 LYS A N 1
ATOM 599 C CA . LYS A 1 72 ? -14.563 0.424 21.368 1.00 61.75 72 LYS A CA 1
ATOM 600 C C 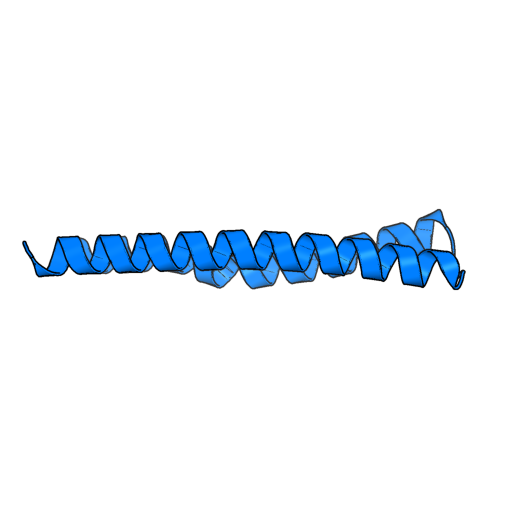. LYS A 1 72 ? -14.773 1.172 22.691 1.00 61.75 72 LYS A C 1
ATOM 602 O O . LYS A 1 72 ? -15.274 0.576 23.638 1.00 61.75 72 LYS A O 1
ATOM 607 N N . VAL A 1 73 ? -14.405 2.454 22.760 1.00 68.19 73 VAL A N 1
ATOM 608 C CA . VAL A 1 73 ? -14.668 3.314 23.928 1.00 68.19 73 VAL A CA 1
ATOM 609 C C . VAL A 1 73 ? -16.166 3.585 24.084 1.00 68.19 73 VAL A C 1
ATOM 611 O O . VAL A 1 73 ? -16.684 3.395 25.180 1.00 68.19 73 VAL A O 1
ATOM 614 N N . TYR A 1 74 ? -16.873 3.942 23.004 1.00 58.12 74 TYR A N 1
ATOM 615 C CA . TYR A 1 74 ? -18.332 4.119 23.040 1.00 58.12 74 TYR A CA 1
ATOM 616 C C . TYR A 1 74 ? -19.055 2.853 23.522 1.00 58.12 74 TYR A C 1
ATOM 618 O O . TYR A 1 74 ? -19.927 2.944 24.375 1.00 58.12 74 TYR A O 1
ATOM 626 N N . PHE A 1 75 ? -18.635 1.673 23.058 1.00 55.03 75 PHE A N 1
ATOM 627 C CA . PHE A 1 75 ? -19.194 0.387 23.495 1.00 55.03 75 PHE A CA 1
ATOM 628 C C . PHE A 1 75 ? -18.835 -0.025 24.931 1.00 55.03 75 PHE A C 1
ATOM 630 O O . PHE A 1 75 ? -19.436 -0.959 25.439 1.00 55.03 75 PHE A O 1
ATOM 637 N N . LYS A 1 76 ? -17.835 0.597 25.571 1.00 59.19 76 LYS A N 1
ATOM 638 C CA . LYS A 1 76 ? -17.479 0.335 26.979 1.00 59.19 76 LYS A CA 1
ATOM 639 C C . LYS A 1 76 ? -18.239 1.249 27.950 1.00 59.19 76 LYS A C 1
ATOM 641 O O . LYS A 1 76 ? -18.313 0.945 29.135 1.00 59.19 76 LYS A O 1
ATOM 646 N N . LEU A 1 77 ? -18.740 2.377 27.449 1.00 56.97 77 LEU A N 1
ATOM 647 C CA . LEU A 1 77 ? -19.553 3.348 28.187 1.00 56.97 77 LEU A CA 1
ATOM 648 C C . LEU A 1 77 ? -21.057 3.021 28.156 1.00 56.97 77 LEU A C 1
ATOM 650 O O . LEU A 1 77 ? -21.821 3.692 28.844 1.00 56.97 77 LEU A O 1
ATOM 654 N N . TRP A 1 78 ? -21.460 2.025 27.365 1.00 49.41 78 TRP A N 1
ATOM 655 C CA . TRP A 1 78 ? -22.826 1.520 27.230 1.00 49.41 78 TRP A CA 1
ATOM 656 C C . TRP A 1 78 ? -22.906 0.112 27.819 1.00 49.41 78 TRP A C 1
ATOM 658 O O . TRP A 1 78 ? -23.882 -0.166 28.544 1.00 49.41 78 TRP A O 1
#

Radius of gyration: 18.06 Å; Cα contacts (8 Å, |Δi|>4): 15; chains: 1; bounding box: 42×20×48 Å

Foldseek 3Di:
DVVVVVLVVLVVVLVCLVVVLVVVLVVLVVCLCVVPNDDPVSVVVSVVVNVVVVVVNVVVSVVSVVVSVVVVVVVVVD

Organism: Meloidogyne enterolobii (NCBI:txid390850)

Sequence (78 aa):
MATVNVAKNMLEPVKSLPKYFDKFKKNVFYYISDKHGDRWANRNMAWFIIATWTTVYFVVSTKMEKNALRLKVYFKLW

Nearest PDB structures (foldseek):
  9jz0-assembly1_1  TM=6.163E-01  e=4.698E+00  Escherichia phage T7

Solvent-accessible surface area (backbone atoms only — not comparable to full-atom values): 4389 Å² total; per-residue (Å²): 112,71,68,59,52,52,54,48,66,62,46,51,60,63,69,46,48,61,61,53,50,54,52,49,51,52,49,52,48,49,50,48,43,69,75,68,38,94,43,73,70,52,54,52,52,45,50,50,53,49,50,55,52,49,51,53,49,50,54,51,51,53,50,50,50,52,51,51,51,50,52,52,51,56,65,70,77,106

Secondary structure (DSSP, 8-state):
-HHHHHHHHHHHHHHHHHHHHHHHHHHHHHHHHHHH-S-HHHHHHHHHHHHHHHHHHHHHHHHHHHHHHHHHHHTT--